Protein AF-A0A4S8QME6-F1 (afdb_monomer_lite)

InterPro domains:
  IPR055267 Aerolysin-like, C-terminal [PF01117] (5-152)

Organism: NCBI:txid278940

pLDDT: mean 74.79, std 14.94, range [37.59, 95.31]

Secondary structure (DSSP, 8-state):
------------------PPPTT-EEEEEEEEEEEEEEEEEEEEEE-----B--S-BPPTT-TT--TT-TT-----TTS-SSS--BTTT-GGGGB-S-HHHHHHHHHTT-TT--HHHHHHH-TTHHHHHHHHH-GGGGEEEEEEEEEEEEEEEEEEEEEEE-----PPPP-

Foldseek 3Di:
DDDDDDDDDDDDDDDDDDDDDPPFDKDKDKDKDFDKDKDKDKDKDFDWDKDFDAPAWADFCDWQQPLADPPDPDDAPLHHHDDTGHCVVRVVQRIDDTLLCVLVCLVVCHPDGNNVVVCVVDVCVNVVSCVSNPRVVGIDMDIDMDIDGPDMDMDMDMDIDDDPDPDDDDD

Sequence (171 aa):
MKSRSEATTYTSTTSAQLTLPANRINCVNQMVFDQRTSLPYTAKVKVVPRLRFQNGYTIWGGGGSYASNPNTAARKPAFKQSDRVYCSSHQSTFEFRRTDEIRDDAVANADPWEWKLAMERGYSLGYYLDDLTTASNYEVYVKGKWEGITGKYAVTTVTPKNTMTTLLPPS

Structure (mmCIF, N/CA/C/O backbone):
data_AF-A0A4S8QME6-F1
#
_entry.id   AF-A0A4S8QME6-F1
#
loop_
_atom_site.group_PDB
_atom_site.id
_atom_site.type_symbol
_atom_site.label_atom_id
_atom_site.label_alt_id
_atom_site.label_comp_id
_atom_site.label_asym_id
_atom_site.label_entity_id
_atom_site.label_seq_id
_atom_site.pdbx_PDB_ins_code
_atom_site.Cartn_x
_atom_site.Cartn_y
_atom_site.Cartn_z
_atom_site.occupancy
_atom_site.B_iso_or_equiv
_atom_site.auth_seq_id
_atom_site.auth_comp_id
_atom_site.auth_asym_id
_atom_site.auth_atom_id
_atom_site.pdbx_PDB_model_num
ATOM 1 N N . MET A 1 1 ? -23.632 -4.703 -1.012 1.00 44.03 1 MET A N 1
ATOM 2 C CA . MET A 1 1 ? -22.562 -5.136 -0.083 1.00 44.03 1 MET A CA 1
ATOM 3 C C . MET A 1 1 ? -23.222 -5.703 1.164 1.00 44.03 1 MET A C 1
ATOM 5 O O . MET A 1 1 ? -23.948 -4.967 1.815 1.00 44.03 1 MET A O 1
ATOM 9 N N . LYS A 1 2 ? -23.057 -6.997 1.463 1.00 42.00 2 LYS A N 1
ATOM 10 C CA . LYS A 1 2 ? -23.514 -7.567 2.743 1.00 42.00 2 LYS A CA 1
ATOM 11 C C . LYS A 1 2 ? -22.492 -7.171 3.813 1.00 42.00 2 LYS A C 1
ATOM 13 O O . LYS A 1 2 ? -21.317 -7.490 3.647 1.00 42.00 2 LYS A O 1
ATOM 18 N N . SER A 1 3 ? -22.908 -6.452 4.857 1.00 51.97 3 SER A N 1
ATOM 19 C CA . SER A 1 3 ? -22.051 -6.200 6.017 1.00 51.97 3 SER A CA 1
ATOM 20 C C . SER A 1 3 ? -21.785 -7.537 6.706 1.00 51.97 3 SER A C 1
ATOM 22 O O . SER A 1 3 ? -22.705 -8.264 7.079 1.00 51.97 3 SER A O 1
ATOM 24 N N . ARG A 1 4 ? -20.513 -7.917 6.802 1.00 55.38 4 ARG A N 1
ATOM 25 C CA . ARG A 1 4 ? -20.105 -9.104 7.549 1.00 55.38 4 ARG A CA 1
ATOM 26 C C . ARG A 1 4 ? -20.073 -8.688 9.018 1.00 55.38 4 ARG A C 1
ATOM 28 O O . ARG A 1 4 ? -19.224 -7.898 9.410 1.00 55.38 4 ARG A O 1
ATOM 35 N N . SER A 1 5 ? -21.051 -9.138 9.794 1.00 62.28 5 SER A N 1
ATOM 36 C CA . SER A 1 5 ? -21.002 -9.050 11.252 1.00 62.28 5 SER A CA 1
ATOM 37 C C . SER A 1 5 ? -20.202 -10.252 11.740 1.00 62.28 5 SER A C 1
ATOM 39 O O . SER A 1 5 ? -20.611 -11.394 11.535 1.00 62.28 5 SER A O 1
ATOM 41 N N . GLU A 1 6 ? -19.033 -9.998 12.317 1.00 70.94 6 GLU A N 1
ATOM 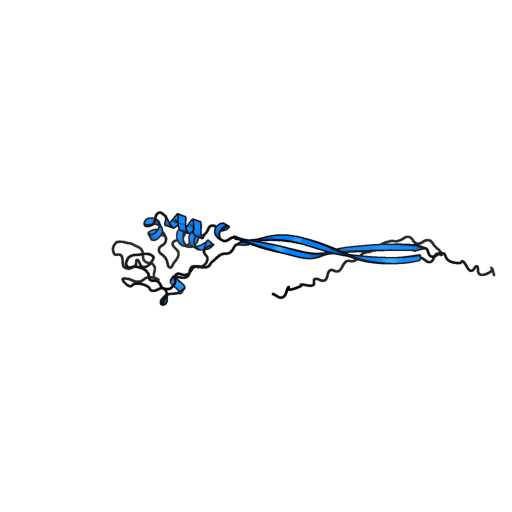42 C CA . GLU A 1 6 ? -18.297 -11.010 13.068 1.00 70.94 6 GLU A CA 1
ATOM 43 C C . GLU A 1 6 ? -18.821 -10.997 14.504 1.00 70.94 6 GLU A C 1
ATOM 45 O O . GLU A 1 6 ? -18.866 -9.953 15.156 1.00 70.94 6 GLU A O 1
ATOM 50 N N . ALA A 1 7 ? -19.289 -12.153 14.971 1.00 71.81 7 ALA A N 1
ATOM 51 C CA . ALA A 1 7 ? -19.705 -12.341 16.349 1.00 71.81 7 ALA A CA 1
ATOM 52 C C . ALA A 1 7 ? -18.537 -12.954 17.123 1.00 71.81 7 ALA A C 1
ATOM 54 O O . ALA A 1 7 ? -18.148 -14.092 16.863 1.00 71.81 7 ALA A O 1
ATOM 55 N N . THR A 1 8 ? -17.996 -12.204 18.078 1.00 74.31 8 THR A N 1
ATOM 56 C CA . THR A 1 8 ? -16.957 -12.693 18.989 1.00 74.31 8 THR A CA 1
ATOM 57 C C . THR A 1 8 ? -17.579 -12.987 20.347 1.00 74.31 8 THR A C 1
ATOM 59 O O . THR A 1 8 ? -18.293 -12.154 20.908 1.00 74.31 8 THR A O 1
ATOM 62 N N . THR A 1 9 ? -17.317 -14.174 20.891 1.00 75.38 9 THR A N 1
ATOM 63 C CA . THR A 1 9 ? -17.753 -14.542 22.241 1.00 75.38 9 THR A CA 1
ATOM 64 C C . THR A 1 9 ? -16.702 -14.110 23.257 1.00 75.38 9 THR A C 1
ATOM 66 O O . THR A 1 9 ? -15.543 -14.503 23.160 1.00 75.38 9 THR A O 1
ATOM 69 N N . TYR A 1 10 ? -17.123 -13.335 24.257 1.00 66.06 10 TYR A N 1
ATOM 70 C CA . TYR A 1 10 ? -16.302 -12.973 25.411 1.00 66.06 10 TYR A CA 1
ATOM 71 C C . TYR A 1 10 ? -16.933 -13.543 26.679 1.00 66.06 10 TYR A C 1
ATOM 73 O O . TYR A 1 10 ? -18.104 -13.280 26.962 1.00 66.06 10 TYR A O 1
ATOM 81 N N . THR A 1 11 ? -16.148 -14.298 27.447 1.00 75.31 11 THR A N 1
ATOM 82 C CA . THR A 1 11 ? -16.540 -14.793 28.771 1.00 75.31 11 THR A CA 1
ATOM 83 C C . THR A 1 11 ? -15.992 -13.847 29.831 1.00 75.31 11 THR A C 1
ATOM 85 O O . THR A 1 11 ? -14.794 -13.574 29.862 1.00 75.31 11 THR A O 1
ATOM 88 N N . SER A 1 12 ? -16.860 -13.350 30.711 1.00 68.19 12 SER A N 1
ATOM 89 C CA . SER A 1 12 ? -16.467 -12.548 31.872 1.00 68.19 12 SER A CA 1
ATOM 90 C C . SER A 1 12 ? -16.979 -13.219 33.138 1.00 68.19 12 SER A C 1
ATOM 92 O O . SER A 1 12 ? -18.164 -13.533 33.232 1.00 68.19 12 SER A O 1
ATOM 94 N N . THR A 1 13 ? -16.090 -13.416 34.109 1.00 75.31 13 THR A N 1
ATOM 95 C CA . THR A 1 13 ? -16.429 -13.979 35.419 1.00 75.31 13 THR A CA 1
ATOM 96 C C . THR A 1 13 ? -16.426 -12.859 36.446 1.00 75.31 13 THR A C 1
ATOM 98 O O . THR A 1 13 ? -15.442 -12.131 36.564 1.00 75.31 13 THR A O 1
ATOM 101 N N . THR A 1 14 ? -17.516 -12.716 37.193 1.00 66.81 14 THR A N 1
ATOM 102 C CA . THR A 1 14 ? -17.624 -11.757 38.295 1.00 66.81 14 THR A CA 1
ATOM 103 C C . THR A 1 14 ? -17.955 -12.496 39.584 1.00 66.81 14 THR A C 1
ATOM 105 O O . THR A 1 14 ? -18.814 -13.374 39.611 1.00 66.81 14 THR A O 1
ATOM 108 N N . SER A 1 15 ? -17.251 -12.154 40.661 1.00 72.50 15 SER A N 1
ATOM 109 C CA . SER A 1 15 ? -17.446 -12.726 41.993 1.00 72.50 15 SER A CA 1
ATOM 110 C C . SER A 1 15 ? -17.635 -11.608 43.009 1.00 72.50 15 SER A C 1
ATOM 112 O O . SER A 1 15 ? -16.897 -10.625 42.983 1.00 72.50 15 SER A O 1
ATOM 114 N N . ALA A 1 16 ? -18.587 -11.773 43.923 1.00 69.19 16 ALA A N 1
ATOM 115 C CA . ALA A 1 16 ? -18.798 -10.867 45.044 1.00 69.19 16 ALA A CA 1
ATOM 116 C C . ALA A 1 16 ? -18.850 -11.674 46.344 1.00 69.19 16 ALA A C 1
ATOM 118 O O . ALA A 1 16 ? -19.546 -12.687 46.414 1.00 69.19 16 ALA A O 1
ATOM 119 N N . GLN A 1 17 ? -18.130 -11.218 47.369 1.00 78.62 17 GLN A N 1
ATOM 120 C CA . GLN A 1 17 ? -18.236 -11.753 48.722 1.00 78.62 17 GLN A CA 1
ATOM 121 C C . GLN A 1 17 ? -19.179 -10.856 49.524 1.00 78.62 17 GLN A C 1
ATOM 123 O O . GLN A 1 17 ? -18.988 -9.644 49.588 1.00 78.62 17 GLN A O 1
ATOM 128 N N . LEU A 1 18 ? -20.220 -11.452 50.100 1.00 74.00 18 LEU A N 1
ATOM 129 C CA . LEU A 1 18 ? -21.299 -10.736 50.774 1.00 74.00 18 LEU A CA 1
ATOM 130 C C . LEU A 1 18 ? -21.475 -11.308 52.181 1.00 74.00 18 LEU A C 1
ATOM 132 O O . LEU A 1 18 ? -21.667 -12.513 52.338 1.00 74.00 18 LEU A O 1
ATOM 136 N N . THR A 1 19 ? -21.432 -10.453 53.201 1.00 79.50 19 THR A N 1
ATOM 137 C CA . THR A 1 19 ? -21.728 -10.855 54.582 1.00 79.50 19 THR A CA 1
ATOM 138 C C . THR A 1 19 ? -23.234 -10.844 54.793 1.00 79.50 19 THR A C 1
ATOM 140 O O . THR A 1 19 ? -23.869 -9.792 54.706 1.00 79.50 19 THR A O 1
ATOM 143 N N . LEU A 1 20 ? -23.812 -12.012 55.072 1.00 79.69 20 LEU A N 1
ATOM 144 C CA . LEU A 1 20 ? -25.244 -12.150 55.313 1.00 79.69 20 LEU A CA 1
ATOM 145 C C . LEU A 1 20 ? -25.524 -12.220 56.823 1.00 79.69 20 LEU A C 1
ATOM 147 O O . LEU A 1 20 ? -24.877 -13.000 57.522 1.00 79.69 20 LEU A O 1
ATOM 151 N N . PRO A 1 21 ? -26.479 -11.435 57.348 1.00 78.12 21 PRO A N 1
ATOM 152 C CA . PRO A 1 21 ? -26.878 -11.535 58.746 1.00 78.12 21 PRO A CA 1
ATOM 153 C C . PRO A 1 21 ? -27.559 -12.880 59.033 1.00 78.12 21 PRO A C 1
ATOM 155 O O . PRO A 1 21 ? -28.330 -13.387 58.214 1.00 78.12 21 PRO A O 1
ATOM 158 N N . ALA A 1 22 ? -27.300 -13.433 60.220 1.00 78.94 22 ALA A N 1
ATOM 159 C CA . ALA A 1 22 ? -27.904 -14.683 60.672 1.00 78.94 22 ALA A CA 1
ATOM 160 C C . ALA A 1 22 ? -29.439 -14.579 60.752 1.00 78.94 22 ALA A C 1
ATOM 162 O O . ALA A 1 22 ? -29.989 -13.511 61.030 1.00 78.94 22 ALA A O 1
ATOM 163 N N . ASN A 1 23 ? -30.130 -15.702 60.531 1.00 78.75 23 ASN A N 1
ATOM 164 C CA . ASN A 1 23 ? -31.590 -15.835 60.644 1.00 78.75 23 ASN A CA 1
ATOM 165 C C . ASN A 1 23 ? -32.415 -14.886 59.748 1.00 78.75 23 ASN A C 1
ATOM 167 O O . ASN A 1 23 ? -33.571 -14.587 60.054 1.00 78.75 23 ASN A O 1
ATOM 171 N N . ARG A 1 24 ? -31.853 -14.414 58.627 1.00 73.81 24 ARG A N 1
ATOM 172 C CA . ARG A 1 24 ? -32.578 -13.624 57.619 1.00 73.81 24 ARG A CA 1
ATOM 173 C C . ARG A 1 24 ? -32.540 -14.285 56.250 1.00 73.81 24 ARG A C 1
ATOM 175 O O . ARG A 1 24 ? -31.507 -14.793 55.819 1.00 73.81 24 ARG A O 1
ATOM 182 N N . ILE A 1 25 ? -33.660 -14.200 55.537 1.00 79.69 25 ILE A N 1
ATOM 183 C CA . ILE A 1 25 ? -33.715 -14.529 54.113 1.00 79.69 25 ILE A CA 1
ATOM 184 C C . ILE A 1 25 ? -33.217 -13.308 53.338 1.00 79.69 25 ILE A C 1
ATOM 186 O O . ILE A 1 25 ? -33.738 -12.205 53.501 1.00 79.69 25 ILE A O 1
ATOM 190 N N . ASN A 1 26 ? -32.218 -13.503 52.480 1.00 78.88 26 ASN A N 1
ATOM 191 C CA . ASN A 1 26 ? -31.685 -12.461 51.607 1.00 78.88 26 ASN A CA 1
ATOM 192 C C . ASN A 1 26 ? -31.961 -12.827 50.148 1.00 78.88 26 ASN A C 1
ATOM 194 O O . ASN A 1 26 ? -31.798 -13.979 49.750 1.00 78.88 26 ASN A O 1
ATOM 198 N N . CYS A 1 27 ? -32.366 -11.847 49.349 1.00 81.25 27 CYS A N 1
ATOM 199 C CA . CYS A 1 27 ? -32.470 -11.985 47.903 1.00 81.25 27 CYS A CA 1
ATOM 200 C C . CYS A 1 27 ? -31.201 -11.412 47.268 1.00 81.25 27 CYS A C 1
ATOM 202 O O . CYS A 1 27 ? -30.890 -10.241 47.481 1.00 81.25 27 CYS A O 1
ATOM 204 N N . VAL A 1 28 ? -30.480 -12.233 46.503 1.00 81.19 28 VAL A N 1
ATOM 205 C CA . VAL A 1 28 ? -29.313 -11.809 45.718 1.00 81.19 28 VAL A CA 1
ATOM 206 C C . VAL A 1 28 ? -29.751 -11.661 44.268 1.00 81.19 28 VAL A C 1
ATOM 208 O O . VAL A 1 28 ? -30.226 -12.623 43.672 1.00 81.19 28 VAL A O 1
ATOM 211 N N . ASN A 1 29 ? -29.588 -10.467 43.706 1.00 82.38 29 ASN A N 1
ATOM 212 C CA . ASN A 1 29 ? -29.863 -10.192 42.300 1.00 82.38 29 ASN A CA 1
ATOM 213 C C . ASN A 1 29 ? -28.560 -9.821 41.597 1.00 82.38 29 ASN A C 1
ATOM 215 O O . ASN A 1 29 ? -27.816 -8.971 42.085 1.00 82.38 29 ASN A O 1
ATOM 219 N N . GLN A 1 30 ? -28.302 -10.421 40.438 1.00 81.50 30 GLN A N 1
ATOM 220 C CA . GLN A 1 30 ? -27.188 -10.049 39.574 1.00 81.50 30 GLN A CA 1
ATOM 221 C C . GLN A 1 30 ? -27.740 -9.536 38.246 1.00 81.50 30 GLN A C 1
ATOM 223 O O . GLN A 1 30 ? -28.498 -10.226 37.569 1.00 81.50 30 GLN A O 1
ATOM 228 N N . MET A 1 31 ? -27.367 -8.314 37.884 1.00 83.00 31 MET A N 1
ATOM 229 C CA . MET A 1 31 ? -27.714 -7.692 36.609 1.00 83.00 31 MET A CA 1
ATOM 230 C C . MET A 1 31 ? -26.448 -7.567 35.772 1.00 83.00 31 MET A C 1
ATOM 232 O O . MET A 1 31 ? -25.426 -7.115 36.281 1.00 83.00 31 MET A O 1
ATOM 236 N N . VAL A 1 32 ? -26.509 -7.959 34.500 1.00 82.50 32 VAL A N 1
ATOM 237 C CA . VAL A 1 32 ? -25.395 -7.835 33.553 1.00 82.50 32 VAL A CA 1
ATOM 238 C C . VAL A 1 32 ? -25.816 -6.898 32.435 1.00 82.50 32 VAL A C 1
ATOM 240 O O . VAL A 1 32 ? -26.883 -7.067 31.848 1.00 82.50 32 VAL A O 1
ATOM 243 N N . PHE A 1 33 ? -24.973 -5.919 32.139 1.00 84.00 33 PHE A N 1
ATOM 244 C CA . PHE A 1 33 ? -25.231 -4.897 31.138 1.00 84.00 33 PHE A CA 1
ATOM 245 C C . PHE A 1 33 ? -24.162 -4.935 30.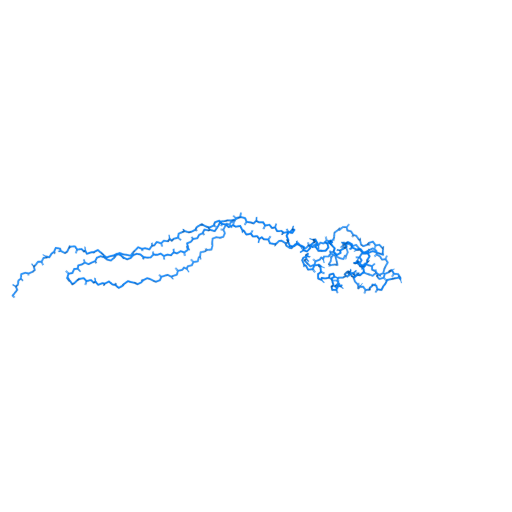052 1.00 84.00 33 PHE A C 1
ATOM 247 O O . PHE A 1 33 ? -22.970 -5.049 30.345 1.00 84.00 33 PHE A O 1
ATOM 254 N N . ASP A 1 34 ? -24.595 -4.775 28.804 1.00 85.19 34 ASP A N 1
ATOM 255 C CA . ASP A 1 34 ? -23.707 -4.611 27.658 1.00 85.19 34 ASP A CA 1
ATOM 256 C C . ASP A 1 34 ? -23.454 -3.123 27.398 1.00 85.19 34 ASP A C 1
ATOM 258 O O . ASP A 1 34 ? -24.382 -2.342 27.173 1.00 85.19 34 ASP A O 1
ATOM 262 N N . GLN A 1 35 ? -22.184 -2.728 27.365 1.00 84.62 35 GLN A N 1
ATOM 263 C CA . GLN A 1 35 ? -21.777 -1.397 26.938 1.00 84.62 35 GLN A CA 1
ATOM 264 C C . GLN A 1 35 ? -21.604 -1.376 25.418 1.00 84.62 35 GLN A C 1
ATOM 266 O O . GLN A 1 35 ? -20.600 -1.846 24.878 1.00 84.62 35 GLN A O 1
ATOM 271 N N . ARG A 1 36 ? -22.581 -0.795 24.717 1.00 87.19 36 ARG A N 1
ATOM 272 C CA . ARG A 1 36 ? -22.486 -0.524 23.276 1.00 87.19 36 ARG A CA 1
ATOM 273 C C . ARG A 1 36 ? -21.672 0.739 23.029 1.00 87.19 36 ARG A C 1
ATOM 275 O O . ARG A 1 36 ? -21.918 1.769 23.648 1.00 87.19 36 ARG A O 1
ATOM 282 N N . THR A 1 37 ? -20.735 0.664 22.097 1.00 87.88 37 THR A N 1
ATOM 283 C CA . THR A 1 37 ? -19.875 1.775 21.695 1.00 87.88 37 THR A CA 1
ATOM 284 C C . THR A 1 37 ? -19.927 1.948 20.186 1.00 87.88 37 THR A C 1
ATOM 286 O O . THR A 1 37 ? -19.998 0.983 19.427 1.00 87.88 37 THR A O 1
ATOM 289 N N . SER A 1 38 ? -19.900 3.207 19.765 1.00 91.38 38 SER A N 1
ATOM 290 C CA . SER A 1 38 ? -19.937 3.623 18.370 1.00 91.38 38 SER A CA 1
ATOM 291 C C . SER A 1 38 ? -18.822 4.639 18.145 1.00 91.38 38 SER A C 1
ATOM 293 O O . SER A 1 38 ? -18.848 5.709 18.753 1.00 91.38 38 SER A O 1
ATOM 295 N N . LEU A 1 39 ? -17.876 4.328 17.262 1.00 91.44 39 LEU A N 1
ATOM 296 C CA . LEU A 1 39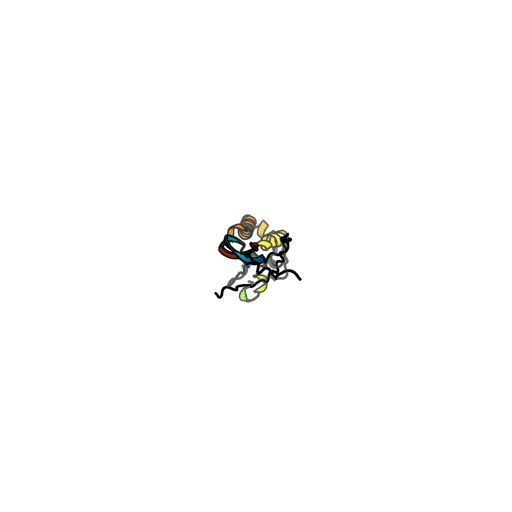 ? -16.715 5.171 16.980 1.00 91.44 39 LEU A CA 1
ATOM 297 C C . LEU A 1 39 ? -16.661 5.499 15.482 1.00 91.44 39 LEU A C 1
ATOM 299 O O . LEU A 1 39 ? -16.457 4.590 14.670 1.00 91.44 39 LEU A O 1
ATOM 303 N N . PRO A 1 40 ? -16.849 6.768 15.075 1.00 94.62 40 PRO A N 1
ATOM 304 C CA . PRO A 1 40 ? -16.564 7.170 13.705 1.00 94.62 40 PRO A CA 1
ATOM 305 C C . PRO A 1 40 ? -15.054 7.102 13.457 1.00 94.62 40 PRO A C 1
ATOM 307 O O . PRO A 1 40 ? -14.259 7.464 14.323 1.00 94.62 40 PRO A O 1
ATOM 310 N N . TYR A 1 41 ? -14.651 6.666 12.268 1.00 93.12 41 TYR A N 1
ATOM 311 C CA . TYR A 1 41 ? -13.245 6.618 11.881 1.00 93.12 41 TYR A CA 1
ATOM 312 C C . TYR A 1 41 ? -13.038 7.094 10.444 1.00 93.12 41 TYR A C 1
ATOM 314 O O . TYR A 1 41 ? -13.928 7.019 9.595 1.00 93.12 41 TYR A O 1
ATOM 322 N N . THR A 1 42 ? -11.827 7.576 10.168 1.00 95.31 42 THR A N 1
ATOM 323 C CA . THR A 1 42 ? -11.334 7.819 8.810 1.00 95.31 42 THR A CA 1
ATOM 324 C C . THR A 1 42 ? -10.062 7.007 8.633 1.00 95.31 42 THR A C 1
ATOM 326 O O . THR A 1 42 ? -9.061 7.271 9.290 1.00 95.31 42 THR A O 1
ATOM 329 N N . ALA A 1 43 ? -10.115 5.995 7.774 1.00 93.00 43 ALA A N 1
ATOM 330 C CA . ALA A 1 43 ? -8.965 5.185 7.413 1.00 93.00 43 ALA A CA 1
ATOM 331 C C . ALA A 1 43 ? -8.291 5.778 6.175 1.00 93.00 43 ALA A C 1
ATOM 333 O O . ALA A 1 43 ? -8.954 6.117 5.194 1.00 93.00 43 ALA A O 1
ATOM 334 N N . LYS A 1 44 ? -6.966 5.884 6.217 1.00 93.62 44 LYS A N 1
ATOM 335 C CA . LYS A 1 44 ? -6.142 6.275 5.076 1.00 93.62 44 LYS A CA 1
ATOM 336 C C . LYS A 1 44 ? -5.656 5.010 4.374 1.00 93.62 44 LYS A C 1
ATOM 338 O O . LYS A 1 44 ? -4.957 4.201 4.979 1.00 93.62 44 LYS A O 1
ATOM 343 N N . VAL A 1 45 ? -6.047 4.831 3.118 1.00 91.56 45 VAL A N 1
ATOM 344 C CA . VAL A 1 45 ? -5.703 3.664 2.300 1.00 91.56 45 VAL A CA 1
ATOM 345 C C . VAL A 1 45 ? -4.704 4.094 1.234 1.00 91.56 45 VAL A C 1
ATOM 347 O O . VAL A 1 45 ? -5.001 4.967 0.420 1.00 91.56 45 VAL A O 1
ATOM 350 N N . LYS A 1 46 ? -3.521 3.472 1.233 1.00 89.88 46 LYS A N 1
ATOM 351 C CA . LYS A 1 46 ? -2.532 3.627 0.160 1.00 89.88 46 LYS A CA 1
ATOM 352 C C . LYS A 1 46 ? -2.922 2.711 -0.999 1.00 89.88 46 LYS A C 1
ATOM 354 O O . LYS A 1 46 ? -3.008 1.498 -0.817 1.00 89.88 46 LYS A O 1
ATOM 359 N N . VAL A 1 47 ? -3.131 3.277 -2.182 1.00 88.88 47 VAL A N 1
ATOM 360 C CA . VAL A 1 47 ? -3.308 2.522 -3.425 1.00 88.88 47 VAL A CA 1
ATOM 361 C C . VAL A 1 47 ? -1.954 2.425 -4.114 1.00 88.88 47 VAL A C 1
ATOM 363 O O . VAL A 1 47 ? -1.262 3.420 -4.288 1.00 88.88 47 VAL A O 1
ATOM 366 N N . VAL A 1 48 ? -1.558 1.216 -4.499 1.00 89.25 48 VAL A N 1
ATOM 367 C CA . VAL A 1 48 ? -0.316 0.987 -5.243 1.00 89.25 48 VAL A CA 1
ATOM 368 C C . VAL A 1 48 ? -0.682 0.401 -6.602 1.00 89.25 48 VAL A C 1
ATOM 370 O O . VAL A 1 48 ? -0.927 -0.805 -6.697 1.00 89.25 48 VAL A O 1
ATOM 373 N N . PRO A 1 49 ? -0.806 1.235 -7.647 1.00 85.38 49 PRO A N 1
ATOM 374 C CA . PRO A 1 49 ? -1.148 0.738 -8.967 1.00 85.38 49 PRO A CA 1
ATOM 375 C C . PRO A 1 49 ? -0.021 -0.119 -9.559 1.00 85.38 49 PRO A C 1
ATOM 377 O O . PRO A 1 49 ? 1.163 0.016 -9.241 1.00 85.38 49 PRO A O 1
ATOM 380 N N . ARG A 1 50 ? -0.409 -1.007 -10.474 1.00 88.00 50 ARG A N 1
ATOM 381 C CA . ARG A 1 50 ? 0.510 -1.692 -11.385 1.00 88.00 50 ARG A CA 1
ATOM 382 C C . ARG A 1 50 ? 0.307 -1.095 -12.765 1.00 88.00 50 ARG A C 1
ATOM 384 O O . ARG A 1 50 ? -0.827 -1.012 -13.235 1.00 88.00 50 ARG A O 1
ATOM 391 N N . LEU A 1 51 ? 1.390 -0.650 -13.388 1.00 86.38 51 LEU A N 1
ATOM 392 C CA . LEU A 1 51 ? 1.340 -0.031 -14.707 1.00 86.38 51 LEU A CA 1
ATOM 393 C C . LEU A 1 51 ? 1.688 -1.049 -15.784 1.00 86.38 51 LEU A C 1
ATOM 395 O O . LEU A 1 51 ? 2.508 -1.945 -15.579 1.00 86.38 51 LEU A O 1
ATOM 399 N N . ARG A 1 52 ? 1.073 -0.872 -16.950 1.00 86.75 52 ARG A N 1
ATOM 400 C CA . ARG A 1 52 ? 1.400 -1.617 -18.158 1.00 86.75 52 ARG A CA 1
ATOM 401 C C . ARG A 1 52 ? 1.270 -0.719 -19.371 1.00 86.75 52 ARG A C 1
ATOM 403 O O . ARG A 1 52 ? 0.221 -0.101 -19.553 1.00 86.75 52 ARG A O 1
ATOM 410 N N . PHE A 1 53 ? 2.278 -0.711 -20.235 1.00 83.88 53 PHE A N 1
ATOM 411 C CA . PHE A 1 53 ? 2.123 -0.108 -21.557 1.00 83.88 53 PHE A CA 1
ATOM 412 C C . PHE A 1 53 ? 1.289 -1.021 -22.460 1.00 83.88 53 PHE A C 1
ATOM 414 O O . PHE A 1 53 ? 1.524 -2.225 -22.547 1.00 83.88 53 PHE A O 1
ATOM 421 N N . GLN A 1 54 ? 0.283 -0.451 -23.121 1.00 85.75 54 GLN A N 1
ATOM 422 C CA . GLN A 1 54 ? -0.639 -1.178 -23.993 1.00 85.75 54 GLN A CA 1
ATOM 423 C C . GLN A 1 54 ? -0.699 -0.518 -25.368 1.00 85.75 54 GLN A C 1
ATOM 425 O O . GLN A 1 54 ? -0.518 0.691 -25.485 1.00 85.75 54 GLN A O 1
ATOM 430 N N . ASN A 1 55 ? -0.982 -1.319 -26.399 1.00 83.19 55 ASN A N 1
ATOM 431 C CA . ASN A 1 55 ? -1.242 -0.857 -27.770 1.00 83.19 55 ASN A CA 1
ATOM 432 C C . ASN A 1 55 ? -0.117 -0.012 -28.404 1.00 83.19 55 ASN A C 1
ATOM 434 O O . ASN A 1 55 ? -0.364 0.739 -29.343 1.00 83.19 55 ASN A O 1
ATOM 438 N N . GLY A 1 56 ? 1.117 -0.147 -27.908 1.00 80.31 56 GLY A N 1
ATOM 439 C CA . GLY A 1 56 ? 2.289 0.582 -28.390 1.00 80.31 56 GLY A CA 1
ATOM 440 C C . GLY A 1 56 ? 3.432 -0.331 -28.825 1.00 80.31 56 GLY A C 1
ATOM 441 O O . GLY A 1 56 ? 3.321 -1.560 -28.835 1.00 80.31 56 GLY A O 1
ATOM 442 N N . TYR A 1 57 ? 4.557 0.286 -29.168 1.00 76.88 57 TYR A N 1
ATOM 443 C CA . TYR A 1 57 ? 5.802 -0.395 -29.507 1.00 76.88 57 TYR A CA 1
ATOM 444 C C . TYR A 1 57 ? 7.012 0.442 -29.085 1.00 76.88 57 TYR A C 1
ATOM 446 O O . TYR A 1 57 ? 6.919 1.666 -28.983 1.00 76.88 57 TYR A O 1
ATOM 454 N N . THR A 1 58 ? 8.164 -0.196 -28.872 1.00 74.50 58 THR A N 1
ATOM 455 C CA . THR A 1 58 ? 9.429 0.533 -28.692 1.00 74.50 58 THR A CA 1
ATOM 456 C C . THR A 1 58 ? 9.857 1.168 -30.011 1.00 74.50 58 THR A C 1
ATOM 458 O O . THR A 1 58 ? 9.947 0.481 -31.033 1.00 74.50 58 THR A O 1
ATOM 461 N N . ILE A 1 59 ? 10.150 2.469 -30.005 1.00 68.06 59 ILE A N 1
ATOM 462 C CA . ILE A 1 59 ? 10.704 3.146 -31.183 1.00 68.06 59 ILE A CA 1
ATOM 463 C C . ILE A 1 59 ? 12.113 2.621 -31.493 1.00 68.06 59 ILE A C 1
ATOM 465 O O . ILE A 1 59 ? 12.842 2.184 -30.601 1.00 68.06 59 ILE A O 1
ATOM 469 N N . TRP A 1 60 ? 12.508 2.683 -32.765 1.00 60.62 60 TRP A N 1
ATOM 470 C CA . TRP A 1 60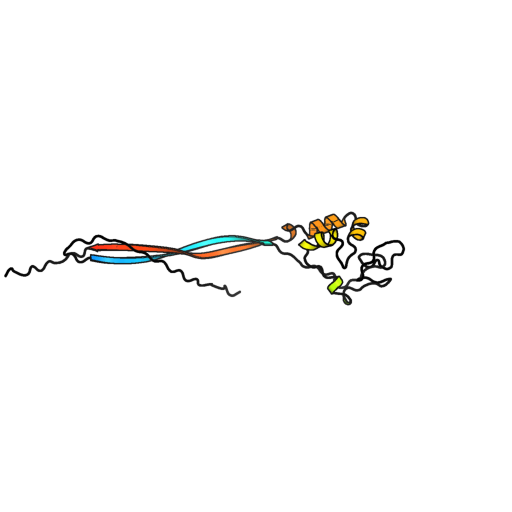 ? 13.866 2.326 -33.169 1.00 60.62 60 TRP A CA 1
ATOM 471 C C . TRP A 1 60 ? 14.880 3.238 -32.469 1.00 60.62 60 TRP A C 1
ATOM 473 O O . TRP A 1 60 ? 14.744 4.461 -32.503 1.00 60.62 60 TRP A O 1
ATOM 483 N N . GLY A 1 61 ? 15.870 2.642 -31.801 1.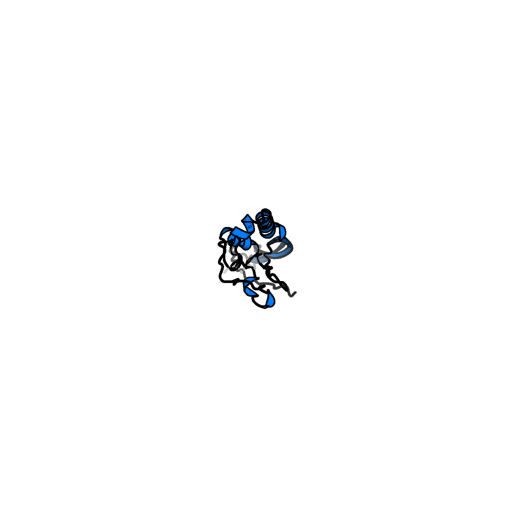00 56.19 61 GLY A N 1
ATOM 484 C CA . GLY A 1 61 ? 16.884 3.388 -31.056 1.00 56.19 61 GLY A CA 1
ATOM 485 C C . GLY A 1 61 ? 16.363 4.105 -29.805 1.00 56.19 61 GLY A C 1
ATOM 486 O O . GLY A 1 61 ? 17.053 5.004 -29.322 1.00 56.19 61 GLY A O 1
ATOM 487 N N . GLY A 1 62 ? 15.187 3.732 -29.281 1.00 51.16 62 GLY A N 1
ATOM 488 C CA . GLY A 1 62 ? 14.609 4.333 -28.080 1.00 51.16 62 GLY A CA 1
ATOM 489 C C . GLY A 1 62 ? 14.077 3.334 -27.047 1.00 51.16 62 GLY A C 1
ATOM 490 O O . GLY A 1 62 ? 13.548 2.269 -27.355 1.00 51.16 62 GLY A O 1
ATOM 491 N N . GLY A 1 63 ? 14.194 3.747 -25.787 1.00 51.22 63 GLY A N 1
ATOM 492 C CA . GLY A 1 63 ? 13.340 3.345 -24.671 1.00 51.22 63 GLY A CA 1
ATOM 493 C C . GLY A 1 63 ? 13.566 1.993 -23.999 1.00 51.22 63 GLY A C 1
ATOM 494 O O . GLY A 1 63 ? 12.982 1.800 -22.951 1.00 51.22 63 GLY A O 1
ATOM 495 N N . GLY A 1 64 ? 14.388 1.080 -24.515 1.00 51.19 64 GLY A N 1
ATOM 496 C CA . GLY A 1 64 ? 14.615 -0.231 -23.877 1.00 51.19 64 GLY A CA 1
ATOM 497 C C . GLY A 1 64 ? 15.184 -1.275 -24.833 1.00 51.19 64 GLY A C 1
ATOM 498 O O . GLY A 1 64 ? 15.958 -2.130 -24.419 1.00 51.19 64 GLY A O 1
ATOM 499 N N . SER A 1 65 ? 14.910 -1.120 -26.134 1.00 49.62 65 SER A N 1
ATOM 500 C CA . SER A 1 65 ? 15.533 -1.889 -27.215 1.00 49.62 65 SER A CA 1
ATOM 501 C C . SER A 1 65 ? 16.784 -1.226 -27.749 1.00 49.62 65 SER A C 1
ATOM 503 O O . SER A 1 65 ? 16.744 -0.452 -28.704 1.00 49.62 65 SER A O 1
ATOM 505 N N . TYR A 1 66 ? 17.910 -1.506 -27.095 1.00 55.59 66 TYR A N 1
ATOM 506 C CA . TYR A 1 66 ? 19.195 -0.901 -27.443 1.00 55.59 66 TYR A CA 1
ATOM 507 C C . TYR A 1 66 ? 20.260 -1.885 -27.917 1.00 55.59 66 TYR A C 1
ATOM 509 O O . TYR A 1 66 ? 21.360 -1.449 -28.247 1.00 55.59 66 TYR A O 1
ATOM 517 N N . ALA A 1 67 ? 19.920 -3.164 -28.107 1.00 45.91 67 ALA A N 1
ATOM 518 C CA . ALA A 1 67 ? 20.832 -4.117 -28.737 1.00 45.91 67 ALA A CA 1
ATOM 519 C C . ALA A 1 67 ? 21.275 -3.693 -30.161 1.00 45.91 67 ALA A C 1
ATOM 521 O O . ALA A 1 67 ? 22.251 -4.228 -30.678 1.00 45.91 67 ALA A O 1
ATOM 522 N N . SER A 1 68 ? 20.589 -2.732 -30.800 1.00 44.28 68 SER A N 1
ATOM 523 C CA . SER A 1 68 ? 20.857 -2.249 -32.167 1.00 44.28 68 SER A CA 1
ATOM 524 C C . SER A 1 68 ? 21.379 -0.827 -32.323 1.00 44.28 68 SER A C 1
ATOM 526 O O . SER A 1 68 ? 21.508 -0.391 -33.464 1.00 44.28 68 SER A O 1
ATOM 528 N N . ASN A 1 69 ? 21.671 -0.079 -31.256 1.00 49.75 69 ASN A N 1
ATOM 529 C CA . ASN A 1 69 ? 22.314 1.225 -31.434 1.00 49.75 69 ASN A CA 1
ATOM 530 C C . ASN A 1 69 ? 23.845 1.034 -31.359 1.00 49.75 69 ASN A C 1
ATOM 532 O O . ASN A 1 69 ? 24.359 0.783 -30.268 1.00 49.75 69 ASN A O 1
ATOM 536 N N . PRO A 1 70 ? 24.581 1.111 -32.491 1.00 48.94 70 PRO A N 1
ATOM 537 C CA . PRO A 1 70 ? 25.997 0.728 -32.567 1.00 48.94 70 PRO A CA 1
ATOM 538 C C . PRO A 1 70 ? 26.920 1.571 -31.673 1.00 48.94 70 PRO A C 1
ATOM 540 O O . PRO A 1 70 ? 28.055 1.175 -31.429 1.00 48.94 70 PRO A O 1
ATOM 543 N N . ASN A 1 71 ? 26.421 2.692 -31.139 1.00 49.06 71 ASN A N 1
ATOM 544 C CA . ASN A 1 71 ? 27.162 3.613 -30.279 1.00 49.06 71 ASN A CA 1
ATOM 545 C C . ASN A 1 71 ? 26.754 3.540 -28.794 1.00 49.06 71 ASN A C 1
ATOM 547 O O . ASN A 1 71 ? 27.081 4.446 -28.030 1.00 49.06 71 ASN A O 1
ATOM 551 N N . THR A 1 72 ? 26.013 2.512 -28.359 1.00 50.84 72 THR A N 1
ATOM 552 C CA . THR A 1 72 ? 25.622 2.358 -26.944 1.00 50.84 72 THR A CA 1
ATOM 553 C C . THR A 1 72 ? 25.889 0.954 -26.419 1.00 50.84 72 THR A C 1
ATOM 555 O O . THR A 1 72 ? 25.569 -0.028 -27.078 1.00 50.84 72 THR A O 1
ATOM 558 N N . ALA A 1 73 ? 26.418 0.850 -25.198 1.00 48.66 73 ALA A N 1
ATOM 559 C CA . ALA A 1 73 ? 26.765 -0.421 -24.553 1.00 48.66 73 ALA A CA 1
ATOM 560 C C . ALA A 1 73 ? 25.569 -1.188 -23.941 1.00 48.66 73 ALA A C 1
ATOM 562 O O . ALA A 1 73 ? 25.770 -2.206 -23.281 1.00 48.66 73 ALA A O 1
ATOM 563 N N . ALA A 1 74 ? 24.338 -0.714 -24.141 1.00 52.69 74 ALA A N 1
ATOM 564 C CA . ALA A 1 74 ? 23.130 -1.302 -23.567 1.00 52.69 74 ALA A CA 1
ATOM 565 C C . ALA A 1 74 ? 22.786 -2.655 -24.223 1.00 52.69 74 ALA A C 1
ATOM 567 O O . ALA A 1 74 ? 22.646 -2.750 -25.443 1.00 52.69 74 ALA A O 1
ATOM 568 N N . ARG A 1 75 ? 22.672 -3.719 -23.415 1.00 55.88 75 ARG A N 1
ATOM 569 C CA . ARG A 1 75 ? 22.557 -5.121 -23.876 1.00 55.88 75 ARG A CA 1
ATOM 570 C C . ARG A 1 75 ? 21.643 -5.955 -22.969 1.00 55.88 75 ARG A C 1
ATOM 572 O O . ARG A 1 75 ? 22.048 -7.009 -22.478 1.00 55.88 75 ARG A O 1
ATOM 579 N N . LYS A 1 76 ? 20.403 -5.510 -22.735 1.00 63.41 76 LYS A N 1
ATOM 580 C CA . LYS A 1 76 ? 19.404 -6.346 -22.046 1.00 63.41 76 LYS A CA 1
ATOM 581 C C . LYS A 1 76 ? 18.747 -7.340 -23.013 1.00 63.41 76 LYS A C 1
ATOM 583 O O . LYS A 1 76 ? 18.398 -6.968 -24.134 1.00 63.41 76 LYS A O 1
ATOM 588 N N . PRO A 1 77 ? 18.540 -8.600 -22.593 1.00 57.66 77 PRO A N 1
ATOM 589 C CA . PRO A 1 77 ? 18.103 -9.686 -23.475 1.00 57.66 77 PRO A CA 1
ATOM 590 C C . PRO A 1 77 ? 16.665 -9.541 -23.991 1.00 57.66 77 PRO A C 1
ATOM 592 O O . PRO A 1 77 ? 16.324 -10.142 -25.010 1.00 57.66 77 PRO A O 1
ATOM 595 N N . ALA A 1 78 ? 15.829 -8.755 -23.306 1.00 58.88 78 ALA A N 1
ATOM 596 C CA . ALA A 1 78 ? 14.410 -8.603 -23.625 1.00 58.88 78 ALA A CA 1
ATOM 597 C C . ALA A 1 78 ? 14.145 -7.851 -24.936 1.00 58.88 78 ALA A C 1
ATOM 599 O O . ALA A 1 78 ? 13.057 -7.958 -25.496 1.00 58.88 78 ALA A O 1
ATOM 600 N N . PHE A 1 79 ? 15.131 -7.114 -25.443 1.00 60.69 79 PHE A N 1
ATOM 601 C CA . PHE A 1 79 ? 14.938 -6.265 -26.599 1.00 60.69 79 PHE A CA 1
ATOM 602 C C . PHE A 1 79 ? 16.080 -6.447 -27.612 1.00 60.69 79 PHE A C 1
ATOM 604 O O . PHE A 1 79 ? 17.152 -5.846 -27.504 1.00 60.69 79 PHE A O 1
ATOM 611 N N . LYS A 1 80 ? 15.862 -7.353 -28.572 1.00 51.94 80 LYS A N 1
ATOM 612 C CA . LYS A 1 80 ? 16.846 -7.732 -29.597 1.00 51.94 80 LYS A CA 1
ATOM 613 C C . LYS A 1 80 ? 16.927 -6.706 -30.736 1.00 51.94 80 LYS A C 1
ATOM 615 O O . LYS A 1 80 ? 16.069 -5.845 -30.895 1.00 51.94 80 LYS A O 1
ATOM 620 N N . GLN A 1 81 ? 18.014 -6.817 -31.496 1.00 50.31 81 GLN A N 1
ATOM 621 C CA . GLN A 1 81 ? 18.481 -5.891 -32.526 1.00 50.31 81 GLN A CA 1
ATOM 622 C C . GLN A 1 81 ? 17.393 -5.538 -33.576 1.00 50.31 81 GLN A C 1
ATOM 624 O O . GLN A 1 81 ? 16.723 -6.416 -34.107 1.00 50.31 81 GLN A O 1
ATOM 629 N N . SER A 1 82 ? 17.273 -4.242 -33.884 1.00 50.47 82 SER A N 1
ATOM 630 C CA . SER A 1 82 ? 16.631 -3.581 -35.040 1.00 50.47 82 SER A CA 1
ATOM 631 C C . SER A 1 82 ? 15.107 -3.550 -35.158 1.00 50.47 82 SER A C 1
ATOM 633 O O . SER A 1 82 ? 14.614 -2.652 -35.844 1.00 50.47 82 SER A O 1
ATOM 635 N N . ASP A 1 83 ? 14.356 -4.395 -34.454 1.00 53.47 83 ASP A N 1
ATOM 636 C CA . ASP A 1 83 ? 12.902 -4.454 -34.638 1.00 53.47 83 ASP A CA 1
ATOM 637 C C . ASP A 1 83 ? 12.106 -3.674 -33.583 1.00 53.47 83 ASP A C 1
ATOM 639 O O . ASP A 1 83 ? 12.450 -3.610 -32.399 1.00 53.47 83 ASP A O 1
ATOM 643 N N . ARG A 1 84 ? 10.989 -3.079 -34.022 1.00 66.12 84 ARG A N 1
ATOM 644 C CA . ARG A 1 84 ? 9.972 -2.523 -33.121 1.00 66.12 84 ARG A CA 1
ATOM 645 C C . ARG A 1 84 ? 9.415 -3.661 -32.269 1.00 66.12 84 ARG A C 1
ATOM 647 O O . ARG A 1 84 ? 8.776 -4.567 -32.800 1.00 66.12 84 ARG A O 1
ATOM 654 N N . VAL A 1 85 ? 9.601 -3.600 -30.953 1.00 71.94 85 VAL A N 1
ATOM 655 C CA . VAL A 1 85 ? 9.000 -4.570 -30.033 1.00 71.94 85 VAL A CA 1
ATOM 656 C C . VAL A 1 85 ? 7.612 -4.071 -29.658 1.00 71.94 85 VAL A C 1
ATOM 658 O O . VAL A 1 85 ? 7.471 -3.060 -28.969 1.00 71.94 85 VAL A O 1
ATOM 661 N N . TYR A 1 86 ? 6.581 -4.758 -30.145 1.00 75.94 86 TYR A N 1
ATOM 662 C CA . TYR A 1 86 ? 5.186 -4.424 -29.865 1.00 75.94 86 TYR A CA 1
ATOM 663 C C . TYR A 1 86 ? 4.756 -4.944 -28.490 1.00 75.94 86 TYR A C 1
ATOM 665 O O . TYR A 1 86 ? 5.038 -6.090 -28.129 1.00 75.94 86 TYR A O 1
ATOM 673 N N . CYS A 1 87 ? 4.004 -4.121 -27.751 1.00 76.62 87 CYS A N 1
ATOM 674 C CA . CYS A 1 87 ? 3.466 -4.464 -26.429 1.00 76.62 87 CYS A CA 1
ATOM 675 C C . CYS A 1 87 ? 2.572 -5.709 -26.475 1.00 76.62 87 CYS A C 1
ATOM 677 O O . CYS A 1 87 ? 2.560 -6.506 -25.541 1.00 76.62 87 CYS A O 1
ATOM 679 N N . SER A 1 88 ? 1.841 -5.896 -27.578 1.00 76.50 88 SER A N 1
ATOM 680 C CA . SER A 1 88 ? 0.966 -7.052 -27.793 1.00 76.50 88 SER A CA 1
ATOM 681 C C . SER A 1 88 ? 1.729 -8.376 -27.864 1.00 76.50 88 SER A C 1
ATOM 683 O O . SER A 1 88 ? 1.179 -9.403 -27.477 1.00 76.50 88 SER A O 1
ATOM 685 N N . SER A 1 89 ? 2.984 -8.357 -28.319 1.00 72.56 89 SER A N 1
ATOM 686 C CA . SER A 1 89 ? 3.799 -9.558 -28.527 1.00 72.56 89 SER A CA 1
ATOM 687 C C . SER A 1 89 ? 4.674 -9.917 -27.321 1.00 72.56 89 SER A C 1
ATOM 689 O O . SER A 1 89 ? 5.121 -11.053 -27.226 1.00 72.56 89 SER A O 1
ATOM 691 N N . HIS A 1 90 ? 4.918 -8.973 -26.402 1.00 71.62 90 HIS A N 1
ATOM 692 C CA . HIS A 1 90 ? 5.822 -9.141 -25.253 1.00 71.62 90 HIS A CA 1
ATOM 693 C C . HIS A 1 90 ? 5.221 -8.555 -23.965 1.00 71.62 90 HIS A C 1
ATOM 695 O O . HIS A 1 90 ? 5.849 -7.754 -23.281 1.00 71.62 90 HIS A O 1
ATOM 701 N N . GLN A 1 91 ? 3.980 -8.928 -23.636 1.00 71.25 91 GLN A N 1
ATOM 702 C CA . GLN A 1 91 ? 3.199 -8.293 -22.561 1.00 71.25 91 GLN A CA 1
ATOM 703 C C . GLN A 1 91 ? 3.937 -8.218 -21.215 1.00 71.25 91 GLN A C 1
ATOM 705 O O . GLN A 1 91 ? 3.962 -7.155 -20.601 1.00 71.25 91 GLN A O 1
ATOM 710 N N . SER A 1 92 ? 4.598 -9.302 -20.796 1.00 70.81 92 SER A N 1
ATOM 711 C CA . SER A 1 92 ? 5.337 -9.363 -19.527 1.00 70.81 92 SER A CA 1
ATOM 712 C C . SER A 1 92 ? 6.508 -8.379 -19.449 1.00 70.81 92 SER A C 1
ATOM 714 O O . SER A 1 92 ? 6.865 -7.937 -18.364 1.00 70.81 92 SER A O 1
ATOM 716 N N . THR A 1 93 ? 7.094 -7.998 -20.586 1.00 72.44 93 THR A N 1
ATOM 717 C CA . THR A 1 93 ? 8.180 -7.010 -20.663 1.00 72.44 93 THR A CA 1
ATOM 718 C C . THR A 1 93 ? 7.676 -5.585 -20.418 1.00 72.44 93 THR A C 1
ATOM 720 O O . THR A 1 93 ? 8.405 -4.754 -19.879 1.00 72.44 93 THR A O 1
ATOM 723 N N . PHE A 1 94 ? 6.424 -5.299 -20.787 1.00 78.31 94 PHE A N 1
ATOM 724 C CA . PHE A 1 94 ? 5.794 -3.982 -20.642 1.00 78.31 94 PHE A CA 1
ATOM 725 C C . PHE A 1 94 ? 4.946 -3.843 -19.374 1.00 78.31 94 PHE A C 1
ATOM 727 O O . PHE A 1 94 ? 4.277 -2.822 -19.195 1.00 78.31 94 PHE A O 1
ATOM 734 N N . GLU A 1 95 ? 4.971 -4.853 -18.504 1.00 83.44 95 GLU A N 1
ATOM 735 C CA . GLU A 1 95 ? 4.329 -4.858 -17.194 1.00 83.44 95 GLU A CA 1
ATOM 736 C C . GLU A 1 95 ? 5.335 -4.502 -16.102 1.00 83.44 95 GLU A C 1
ATOM 738 O O . GLU A 1 95 ? 6.373 -5.142 -15.944 1.00 83.44 95 GLU A O 1
ATOM 743 N N . PHE A 1 96 ? 5.004 -3.489 -15.306 1.00 82.44 96 PHE A N 1
ATOM 744 C CA . PHE A 1 96 ? 5.783 -3.121 -14.130 1.00 82.44 96 PHE A CA 1
ATOM 745 C C . PHE A 1 96 ? 5.291 -3.903 -12.905 1.00 82.44 96 PHE A C 1
ATOM 747 O O . PHE A 1 96 ? 4.107 -4.251 -12.803 1.00 82.44 96 PHE A O 1
ATOM 754 N N . ARG A 1 97 ? 6.186 -4.179 -11.945 1.00 78.44 97 ARG A N 1
ATOM 755 C CA . ARG A 1 97 ? 5.819 -4.881 -10.703 1.00 78.44 97 ARG A CA 1
ATOM 756 C C . ARG A 1 97 ? 4.804 -4.071 -9.908 1.00 78.44 97 ARG A C 1
ATOM 758 O O . ARG A 1 97 ? 3.643 -4.456 -9.863 1.00 78.44 97 ARG A O 1
ATOM 765 N N . ARG A 1 98 ? 5.215 -2.943 -9.338 1.00 85.25 98 ARG A N 1
ATOM 766 C CA . ARG A 1 98 ? 4.386 -1.995 -8.584 1.00 85.25 98 ARG A CA 1
ATOM 767 C C . ARG A 1 98 ? 4.980 -0.610 -8.732 1.00 85.25 98 ARG A C 1
ATOM 769 O O . ARG A 1 98 ? 6.201 -0.504 -8.762 1.00 85.25 98 ARG A O 1
ATOM 776 N N . THR A 1 99 ? 4.156 0.435 -8.802 1.00 85.12 99 THR A N 1
ATOM 777 C CA . THR A 1 99 ? 4.682 1.795 -8.994 1.00 85.12 99 THR A CA 1
ATOM 778 C C . THR A 1 99 ? 5.666 2.213 -7.917 1.00 85.12 99 THR A C 1
ATOM 780 O O . THR A 1 99 ? 6.672 2.814 -8.259 1.00 85.12 99 THR A O 1
ATOM 783 N N . ASP A 1 100 ? 5.450 1.828 -6.659 1.00 85.06 100 ASP A N 1
ATOM 784 C CA . ASP A 1 100 ? 6.355 2.161 -5.555 1.00 85.06 100 ASP A CA 1
ATOM 785 C C . ASP A 1 100 ? 7.695 1.407 -5.572 1.00 85.06 100 ASP A C 1
ATOM 787 O O . ASP A 1 100 ? 8.585 1.764 -4.813 1.00 85.06 100 ASP A O 1
ATOM 791 N N . GLU A 1 101 ? 7.862 0.428 -6.461 1.00 88.19 101 GLU A N 1
ATOM 792 C CA . GLU A 1 101 ? 9.102 -0.340 -6.648 1.00 88.19 101 GLU A CA 1
ATOM 793 C C . GLU A 1 101 ? 9.824 0.038 -7.961 1.00 88.19 101 GLU A C 1
ATOM 795 O O . GLU A 1 101 ? 10.983 -0.324 -8.156 1.00 88.19 101 GLU A O 1
ATOM 800 N N . ILE A 1 102 ? 9.184 0.802 -8.866 1.00 88.12 102 ILE A N 1
ATOM 801 C CA . ILE A 1 102 ? 9.782 1.175 -10.167 1.00 88.12 102 ILE A CA 1
ATOM 802 C C . ILE A 1 102 ? 11.045 2.021 -9.969 1.00 88.12 102 ILE A C 1
ATOM 804 O O . ILE A 1 102 ? 11.995 1.893 -10.740 1.00 88.12 102 ILE A O 1
ATOM 808 N N . ARG A 1 103 ? 11.086 2.881 -8.941 1.00 88.12 103 ARG A N 1
ATOM 809 C CA . ARG A 1 103 ? 12.278 3.690 -8.648 1.00 88.12 103 ARG A CA 1
ATOM 810 C C . ARG A 1 103 ? 13.472 2.822 -8.275 1.00 88.12 103 ARG A C 1
ATOM 812 O O . ARG A 1 103 ? 14.565 3.065 -8.783 1.00 88.12 103 ARG A O 1
ATOM 819 N N . ASP A 1 104 ? 13.250 1.807 -7.451 1.00 90.12 104 ASP A N 1
ATOM 820 C CA . ASP A 1 104 ? 14.292 0.873 -7.031 1.00 90.12 104 ASP A CA 1
ATOM 821 C C . ASP A 1 104 ? 14.776 0.034 -8.217 1.00 90.12 104 ASP A C 1
ATOM 823 O O . ASP A 1 104 ? 15.983 -0.073 -8.444 1.00 90.12 104 ASP A O 1
ATOM 827 N N . ASP A 1 105 ? 13.848 -0.466 -9.042 1.00 88.38 105 ASP A N 1
ATOM 828 C CA . ASP A 1 105 ? 14.175 -1.158 -10.293 1.00 88.38 105 ASP A CA 1
ATOM 829 C C . ASP A 1 105 ? 15.000 -0.250 -11.231 1.00 88.38 105 ASP A C 1
ATOM 831 O O . ASP A 1 105 ? 15.958 -0.707 -11.864 1.00 88.38 105 ASP A O 1
ATOM 835 N N . ALA A 1 106 ? 14.691 1.051 -11.281 1.00 87.31 106 ALA A N 1
ATOM 836 C CA . ALA A 1 106 ? 15.417 2.013 -12.100 1.00 87.31 106 ALA A CA 1
ATOM 837 C C . ALA A 1 106 ? 16.836 2.303 -11.597 1.00 87.31 106 ALA A C 1
ATOM 839 O O . ALA A 1 106 ? 17.786 2.306 -12.385 1.00 87.31 106 ALA A O 1
ATOM 840 N N . VAL A 1 107 ? 17.007 2.498 -10.287 1.00 89.00 107 VAL A N 1
ATOM 841 C CA . VAL A 1 107 ? 18.324 2.695 -9.657 1.00 89.00 107 VAL A CA 1
ATOM 842 C C . VAL A 1 107 ? 19.192 1.442 -9.809 1.00 89.00 107 VAL A C 1
ATOM 844 O O . VAL A 1 107 ? 20.380 1.539 -10.131 1.00 89.00 107 VAL A O 1
ATOM 847 N N . ALA A 1 108 ? 18.594 0.258 -9.656 1.00 89.69 108 ALA A N 1
ATOM 848 C CA . ALA A 1 108 ? 19.270 -1.024 -9.824 1.00 89.69 108 ALA A CA 1
ATOM 849 C C . ALA A 1 108 ? 19.576 -1.376 -11.293 1.00 89.69 108 ALA A C 1
ATOM 851 O O . ALA A 1 108 ? 20.300 -2.339 -11.551 1.00 89.69 108 ALA A O 1
ATOM 852 N N . ASN A 1 109 ? 19.062 -0.609 -12.263 1.00 84.25 109 ASN A N 1
ATOM 853 C CA . ASN A 1 109 ? 19.098 -0.951 -13.688 1.00 84.25 109 ASN A CA 1
ATOM 854 C C . ASN A 1 109 ? 18.552 -2.367 -13.965 1.00 84.25 109 ASN A C 1
ATOM 856 O O . ASN A 1 109 ? 19.156 -3.160 -14.703 1.00 84.25 109 ASN A O 1
ATOM 860 N N . ALA A 1 110 ? 17.449 -2.696 -13.291 1.00 84.25 110 ALA A N 1
ATOM 861 C CA . ALA A 1 110 ? 16.833 -4.010 -13.314 1.00 84.25 110 ALA A CA 1
ATOM 862 C C . ALA A 1 110 ? 16.254 -4.341 -14.696 1.00 84.25 110 ALA A C 1
ATOM 864 O O . ALA A 1 110 ? 15.732 -3.479 -15.405 1.00 84.25 110 ALA A O 1
ATOM 865 N N . ASP A 1 111 ? 16.318 -5.623 -15.056 1.00 76.44 111 ASP A N 1
ATOM 866 C CA . ASP A 1 111 ? 15.692 -6.133 -16.274 1.00 76.44 111 ASP A CA 1
ATOM 867 C C . ASP A 1 111 ? 14.170 -5.900 -16.252 1.00 76.44 111 ASP A C 1
ATOM 869 O O . ASP A 1 111 ? 13.555 -5.952 -15.183 1.00 76.44 111 ASP A O 1
ATOM 873 N N . PRO A 1 112 ? 13.525 -5.706 -17.416 1.00 73.75 112 PRO A N 1
ATOM 874 C CA . PRO A 1 112 ? 14.091 -5.772 -18.769 1.00 73.75 112 PRO A CA 1
ATOM 875 C C . PRO A 1 112 ? 14.633 -4.440 -19.324 1.00 73.75 112 PRO A C 1
ATOM 877 O O . PRO A 1 112 ? 15.142 -4.422 -20.444 1.00 73.75 112 PRO A O 1
ATOM 880 N N . TRP A 1 113 ? 14.503 -3.334 -18.589 1.00 76.88 113 TRP A N 1
ATOM 881 C CA . TRP A 1 113 ? 14.725 -1.978 -19.101 1.00 76.88 113 TRP A CA 1
ATOM 882 C C . TRP A 1 113 ? 16.141 -1.454 -18.802 1.00 76.88 113 TRP A C 1
ATOM 884 O O . TRP A 1 113 ? 16.714 -1.720 -17.750 1.00 76.88 113 TRP A O 1
ATOM 894 N N . GLU A 1 114 ? 16.700 -0.653 -19.714 1.00 79.38 114 GLU A N 1
ATOM 895 C CA . GLU A 1 114 ? 17.986 0.042 -19.510 1.00 79.38 114 GLU A CA 1
ATOM 896 C C . GLU A 1 114 ? 17.771 1.419 -18.881 1.00 79.38 114 GLU A C 1
ATOM 898 O O . GLU A 1 114 ? 17.896 2.466 -19.523 1.00 79.38 114 GLU A O 1
ATOM 903 N N . TRP A 1 115 ? 17.408 1.407 -17.604 1.00 82.00 115 TRP A N 1
ATOM 904 C CA . TRP A 1 115 ? 17.092 2.592 -16.818 1.00 82.00 115 TRP A CA 1
ATOM 905 C C . TRP A 1 115 ? 18.249 3.578 -16.678 1.00 82.00 115 TRP A C 1
ATOM 907 O O . TRP A 1 115 ? 18.015 4.781 -16.753 1.00 82.00 115 TRP A O 1
ATOM 917 N N . LYS A 1 116 ? 19.493 3.108 -16.521 1.00 82.56 116 LYS A N 1
ATOM 918 C CA . LYS A 1 116 ? 20.671 3.989 -16.425 1.00 82.56 116 LYS A CA 1
ATOM 919 C C . LYS A 1 116 ? 20.832 4.838 -17.680 1.00 82.56 116 LYS A C 1
ATOM 921 O O . LYS A 1 116 ? 20.861 6.060 -17.589 1.00 82.56 116 LYS A O 1
ATOM 926 N N . LEU A 1 117 ? 20.820 4.199 -18.849 1.00 76.94 117 LEU A N 1
ATOM 927 C CA . LEU A 1 117 ? 20.905 4.899 -20.130 1.00 76.94 117 LEU A CA 1
ATOM 928 C C . LEU A 1 117 ? 19.697 5.824 -20.357 1.00 76.94 117 LEU A C 1
ATOM 930 O O . LEU A 1 117 ? 19.835 6.914 -20.913 1.00 76.94 117 LEU A O 1
ATOM 934 N N . ALA A 1 118 ? 18.502 5.403 -19.931 1.00 79.25 118 ALA A N 1
ATOM 935 C CA . ALA A 1 118 ? 17.305 6.234 -20.016 1.00 79.25 118 ALA A CA 1
ATOM 936 C C . ALA A 1 118 ? 17.414 7.495 -19.138 1.00 79.25 118 ALA A C 1
ATOM 938 O O . ALA A 1 118 ? 17.061 8.580 -19.596 1.00 79.25 118 ALA A O 1
ATOM 939 N N . MET A 1 119 ? 17.948 7.372 -17.919 1.00 81.88 119 MET A N 1
ATOM 940 C CA . MET A 1 119 ? 18.184 8.496 -17.006 1.00 81.88 119 MET A CA 1
ATOM 941 C C . MET A 1 119 ? 19.320 9.415 -17.481 1.00 81.88 119 MET A C 1
ATOM 943 O O . MET A 1 119 ? 19.215 10.625 -17.316 1.00 81.88 119 MET A O 1
ATOM 947 N N . GLU A 1 120 ? 20.368 8.879 -18.116 1.00 81.12 120 GLU A N 1
ATOM 948 C CA . GLU A 1 120 ? 21.453 9.677 -18.716 1.00 81.12 120 GLU A CA 1
ATOM 949 C C . GLU A 1 120 ? 20.958 10.581 -19.853 1.00 81.12 120 GLU A C 1
ATOM 951 O O . GLU A 1 120 ? 21.434 11.703 -20.015 1.00 81.12 120 GLU A O 1
ATOM 956 N N . ARG A 1 121 ? 20.003 10.099 -20.656 1.00 77.50 121 ARG A N 1
ATOM 957 C CA . ARG A 1 121 ? 19.464 10.834 -21.814 1.00 77.50 121 ARG A CA 1
ATOM 958 C C . ARG A 1 121 ? 18.268 11.713 -21.469 1.00 77.50 121 ARG A C 1
ATOM 960 O O . ARG A 1 121 ? 18.043 12.731 -22.119 1.00 77.50 121 ARG A O 1
ATOM 967 N N . GLY A 1 122 ? 17.471 11.293 -20.494 1.00 79.81 122 GLY A N 1
ATOM 968 C CA . GLY A 1 122 ? 16.277 11.988 -20.039 1.00 79.81 122 GLY A CA 1
ATOM 969 C C . GLY A 1 122 ? 16.482 12.553 -18.644 1.00 79.81 122 GLY A C 1
ATOM 970 O O . GLY A 1 122 ? 16.096 11.915 -17.668 1.00 79.81 122 GLY A O 1
ATOM 971 N N . TYR A 1 123 ? 17.009 13.775 -18.548 1.00 78.38 123 TYR A N 1
ATOM 972 C CA . TYR A 1 123 ? 17.278 14.436 -17.263 1.00 78.38 123 TYR A CA 1
ATOM 973 C C . TYR A 1 123 ? 16.038 14.544 -16.353 1.00 78.38 123 TYR A C 1
ATOM 975 O O . TYR A 1 123 ? 16.160 14.520 -15.131 1.00 78.38 123 TYR A O 1
ATOM 983 N N . SER A 1 124 ? 14.833 14.606 -16.930 1.00 87.81 124 SER A N 1
ATOM 984 C CA . SER A 1 124 ? 13.562 14.666 -16.190 1.00 87.81 124 SER A CA 1
ATOM 985 C C . SER A 1 124 ? 13.007 13.298 -15.775 1.00 87.81 124 SER A C 1
ATOM 987 O O . SER A 1 124 ? 12.041 13.244 -15.020 1.00 87.81 124 SER A O 1
ATOM 989 N N . LEU A 1 125 ? 13.584 12.184 -16.243 1.00 86.06 125 LEU A N 1
ATOM 990 C CA . LEU A 1 125 ? 13.050 10.846 -15.967 1.00 86.06 125 LEU A CA 1
ATOM 991 C C . LEU A 1 125 ? 13.073 10.522 -14.472 1.00 86.06 125 LEU A C 1
ATOM 993 O O . LEU A 1 125 ? 12.110 9.962 -13.962 1.00 86.06 125 LEU A O 1
ATOM 997 N N . GLY A 1 126 ? 14.137 10.915 -13.766 1.00 86.88 126 GLY A N 1
ATOM 998 C CA . GLY A 1 126 ? 14.218 10.743 -12.315 1.00 86.88 126 GLY A CA 1
ATOM 999 C C . GLY A 1 126 ? 13.049 11.412 -11.592 1.00 86.88 126 GLY A C 1
ATOM 1000 O O . GLY A 1 126 ? 12.385 10.760 -10.796 1.00 86.88 126 GLY A O 1
ATOM 1001 N N . TYR A 1 127 ? 12.736 12.659 -11.958 1.00 89.75 127 TYR A N 1
ATOM 1002 C CA . TYR A 1 127 ? 11.606 13.401 -11.397 1.00 89.75 127 TYR A CA 1
ATOM 1003 C C . TYR A 1 127 ? 10.261 12.705 -11.652 1.00 89.75 127 TYR A C 1
ATOM 1005 O O . TYR A 1 127 ? 9.454 12.579 -10.737 1.00 89.75 127 TYR A O 1
ATOM 1013 N N . TYR A 1 128 ? 10.025 12.191 -12.864 1.00 89.44 128 TYR A N 1
ATOM 1014 C CA . TYR A 1 128 ? 8.786 11.462 -13.163 1.00 89.44 128 TYR A CA 1
ATOM 1015 C C . TYR A 1 128 ? 8.668 10.146 -12.391 1.00 89.44 128 TYR A C 1
ATOM 1017 O O . TYR A 1 128 ? 7.569 9.765 -11.993 1.00 89.44 128 TYR A O 1
ATOM 1025 N N . LEU A 1 129 ? 9.782 9.447 -12.163 1.00 89.50 129 LEU A N 1
ATOM 1026 C CA . LEU A 1 129 ? 9.794 8.250 -11.323 1.00 89.50 129 LEU A CA 1
ATOM 1027 C C . LEU A 1 129 ? 9.518 8.592 -9.853 1.00 89.50 129 LEU A C 1
ATOM 1029 O O . LEU A 1 129 ? 8.774 7.873 -9.190 1.00 89.50 129 LEU A O 1
ATOM 1033 N N . ASP A 1 130 ? 10.068 9.697 -9.353 1.00 89.25 130 ASP A N 1
ATOM 1034 C CA . ASP A 1 130 ? 9.806 10.170 -7.992 1.00 89.25 130 ASP A CA 1
ATOM 1035 C C . ASP A 1 130 ? 8.319 10.554 -7.822 1.00 89.25 130 ASP A C 1
ATOM 1037 O O . ASP A 1 130 ? 7.678 10.158 -6.849 1.00 89.25 130 ASP A O 1
ATOM 1041 N N . ASP A 1 131 ? 7.713 11.217 -8.810 1.00 89.50 131 ASP A N 1
ATOM 1042 C CA . ASP A 1 131 ? 6.279 11.546 -8.795 1.00 89.50 131 ASP A CA 1
ATOM 1043 C C . ASP A 1 131 ? 5.383 10.290 -8.867 1.00 89.50 131 ASP A C 1
ATOM 1045 O O . ASP A 1 131 ? 4.423 10.145 -8.108 1.00 89.50 131 ASP A O 1
ATOM 1049 N N . LEU A 1 132 ? 5.745 9.308 -9.701 1.00 87.69 132 LEU A N 1
ATOM 1050 C CA . LEU A 1 132 ? 5.040 8.020 -9.797 1.00 87.69 132 LEU A CA 1
ATOM 1051 C C . LEU A 1 132 ? 5.121 7.176 -8.516 1.00 87.69 132 LEU A C 1
ATOM 1053 O O . LEU A 1 132 ? 4.245 6.345 -8.266 1.00 87.69 132 LEU A O 1
ATOM 1057 N N . THR A 1 133 ? 6.176 7.348 -7.721 1.00 87.94 133 THR A N 1
ATOM 1058 C CA . THR A 1 133 ? 6.407 6.576 -6.486 1.00 87.94 133 THR A CA 1
ATOM 1059 C C . THR A 1 133 ? 5.944 7.310 -5.233 1.00 87.94 133 THR A C 1
ATOM 1061 O O . THR A 1 133 ? 5.852 6.713 -4.155 1.00 87.94 133 THR A O 1
ATOM 1064 N N . THR A 1 134 ? 5.572 8.583 -5.371 1.00 88.19 134 THR A N 1
ATOM 1065 C CA . THR A 1 134 ? 5.068 9.410 -4.281 1.00 88.19 134 THR A CA 1
ATOM 1066 C C . THR A 1 134 ? 3.745 8.848 -3.761 1.00 88.19 134 THR A C 1
ATOM 1068 O O . THR A 1 134 ? 2.700 8.916 -4.407 1.00 88.19 134 THR A O 1
ATOM 1071 N N . ALA A 1 135 ? 3.786 8.288 -2.549 1.00 77.81 135 ALA A N 1
ATOM 1072 C CA . ALA A 1 135 ? 2.646 7.604 -1.942 1.00 77.81 135 ALA A CA 1
ATOM 1073 C C . ALA A 1 135 ? 1.403 8.499 -1.834 1.00 77.81 135 ALA A C 1
ATOM 1075 O O . ALA A 1 135 ? 0.299 8.010 -2.062 1.00 77.81 135 ALA A O 1
ATOM 1076 N N . SER A 1 136 ? 1.585 9.797 -1.555 1.00 81.62 136 SER A N 1
ATOM 1077 C CA . SER A 1 136 ? 0.490 10.764 -1.407 1.00 81.62 136 SER A CA 1
ATOM 1078 C C . SER A 1 136 ? -0.334 10.979 -2.670 1.00 81.62 136 SER A C 1
ATOM 1080 O O . SER A 1 136 ? -1.492 11.376 -2.568 1.00 81.62 136 SER A O 1
ATOM 1082 N N . ASN A 1 137 ? 0.212 10.656 -3.843 1.00 84.50 137 ASN A N 1
ATOM 1083 C CA . ASN A 1 137 ? -0.502 10.779 -5.112 1.00 84.50 137 ASN A CA 1
ATOM 1084 C C . ASN A 1 137 ? -1.604 9.715 -5.272 1.00 84.50 137 ASN A C 1
ATOM 1086 O O . ASN A 1 137 ? -2.500 9.873 -6.099 1.00 84.50 137 ASN A O 1
ATOM 1090 N N . TYR A 1 138 ? -1.574 8.650 -4.462 1.00 86.81 138 TYR A N 1
ATOM 1091 C CA . TYR A 1 138 ? -2.487 7.507 -4.561 1.00 86.81 138 TYR A CA 1
ATOM 1092 C C . TYR A 1 138 ? -3.160 7.170 -3.223 1.00 86.81 138 TYR A C 1
ATOM 1094 O O . TYR A 1 138 ? -3.410 6.007 -2.900 1.00 86.81 138 TYR A O 1
ATOM 1102 N N . GLU A 1 139 ? -3.457 8.184 -2.416 1.00 90.62 139 GLU A N 1
ATOM 1103 C CA . GLU A 1 139 ? -4.134 8.012 -1.132 1.00 90.62 139 GLU A CA 1
ATOM 1104 C C . GLU A 1 139 ? -5.641 8.211 -1.254 1.00 90.62 139 GLU A C 1
ATOM 1106 O O . GLU A 1 139 ? -6.122 9.201 -1.803 1.00 90.62 139 GLU A O 1
ATOM 1111 N N . VAL A 1 140 ? -6.399 7.282 -0.676 1.00 91.81 140 VAL A N 1
ATOM 1112 C CA . VAL A 1 140 ? -7.855 7.374 -0.580 1.00 91.81 140 VAL A CA 1
ATOM 1113 C C . VAL A 1 140 ? -8.265 7.332 0.883 1.00 91.81 140 VAL A C 1
ATOM 1115 O O . VAL A 1 140 ? -7.778 6.517 1.667 1.00 91.81 140 VAL A O 1
ATOM 1118 N N . TYR A 1 141 ? -9.189 8.211 1.256 1.00 92.50 141 TYR A N 1
ATOM 1119 C CA . TYR A 1 141 ? -9.733 8.274 2.606 1.00 92.50 141 TYR A CA 1
ATOM 1120 C C . TYR A 1 141 ? -11.075 7.552 2.657 1.00 92.50 141 TYR A C 1
ATOM 1122 O O . TYR A 1 141 ? -12.035 7.944 1.995 1.00 92.50 141 TYR A O 1
ATOM 1130 N N . VAL A 1 142 ? -11.149 6.503 3.472 1.00 93.69 142 VAL A N 1
ATOM 1131 C CA . VAL A 1 142 ? -12.368 5.730 3.701 1.00 93.69 142 VAL A CA 1
ATOM 1132 C C . VAL A 1 142 ? -12.938 6.119 5.053 1.00 93.69 142 VAL A C 1
ATOM 1134 O O . VAL A 1 142 ? -12.353 5.841 6.100 1.00 93.69 142 VAL A O 1
ATOM 1137 N N . LYS A 1 143 ? -14.098 6.770 5.031 1.00 94.38 143 LYS A N 1
ATOM 1138 C CA . LYS A 1 143 ? -14.854 7.071 6.246 1.00 94.38 143 LYS A CA 1
ATOM 1139 C C . LYS A 1 143 ? -15.727 5.882 6.605 1.00 94.38 143 LYS A C 1
ATOM 1141 O O . LYS A 1 143 ? -16.367 5.291 5.737 1.00 94.38 143 LYS A O 1
ATOM 1146 N N . GLY A 1 144 ? -15.768 5.558 7.885 1.00 92.00 144 GLY A N 1
ATOM 1147 C CA . GLY A 1 144 ? -16.593 4.484 8.399 1.00 92.00 144 GLY A CA 1
ATOM 1148 C C . GLY A 1 144 ? -17.012 4.730 9.835 1.00 92.00 144 GLY A C 1
ATOM 1149 O O . GLY A 1 144 ? -16.687 5.744 10.455 1.00 92.00 144 GLY A O 1
ATOM 1150 N N . LYS A 1 145 ? -17.774 3.778 10.351 1.00 92.19 145 LYS A N 1
ATOM 1151 C CA . LYS A 1 145 ? -18.238 3.763 11.727 1.00 92.19 145 LYS A CA 1
ATOM 1152 C C . LYS A 1 145 ? -18.052 2.353 12.252 1.00 92.19 145 LYS A C 1
ATOM 1154 O O . LYS A 1 145 ? -18.522 1.401 11.634 1.00 92.19 145 LYS A O 1
ATOM 1159 N N . TRP A 1 146 ? -17.341 2.232 13.359 1.00 88.12 146 TRP A N 1
ATOM 1160 C CA . TRP A 1 146 ? -17.259 0.993 14.108 1.00 88.12 146 TRP A CA 1
ATOM 1161 C C . TRP A 1 146 ? -18.385 0.972 15.139 1.00 88.12 146 TRP A C 1
ATOM 1163 O O . TRP A 1 146 ? -18.590 1.960 15.846 1.00 88.12 146 TRP A O 1
ATOM 1173 N N . GLU A 1 147 ? -19.109 -0.138 15.225 1.00 88.88 147 GLU A N 1
ATOM 1174 C CA . GLU A 1 147 ? -20.144 -0.370 16.230 1.00 88.88 147 GLU A CA 1
ATOM 1175 C C . GLU A 1 147 ? -19.907 -1.736 16.871 1.00 88.88 147 GLU A C 1
ATOM 1177 O O . GLU A 1 147 ? -19.752 -2.736 16.171 1.00 88.88 147 GLU A O 1
ATOM 1182 N N . GLY A 1 148 ? -19.881 -1.786 18.201 1.00 84.75 148 GLY A N 1
ATOM 1183 C CA . GLY A 1 148 ? -19.660 -3.034 18.921 1.00 84.75 148 GLY A CA 1
ATOM 1184 C C . GLY A 1 148 ? -19.911 -2.919 20.418 1.00 84.75 148 GLY A C 1
ATOM 1185 O O . GLY A 1 148 ? -20.122 -1.832 20.958 1.00 84.75 148 GLY A O 1
ATOM 1186 N N . ILE A 1 149 ? -19.905 -4.064 21.098 1.00 84.25 149 ILE A N 1
ATOM 1187 C CA . ILE A 1 149 ? -19.949 -4.131 22.561 1.00 84.25 149 ILE A CA 1
ATOM 1188 C C . ILE A 1 149 ? -18.501 -4.118 23.053 1.00 84.25 149 ILE A C 1
ATOM 1190 O O . ILE A 1 149 ? -17.747 -5.040 22.760 1.00 84.25 149 ILE A O 1
ATOM 1194 N N . THR A 1 150 ? -18.098 -3.064 23.761 1.00 79.81 150 THR A N 1
ATOM 1195 C CA . THR A 1 150 ? -16.715 -2.878 24.256 1.00 79.81 150 THR A CA 1
ATOM 1196 C C . THR A 1 150 ? -16.532 -3.311 25.699 1.00 79.81 150 THR A C 1
ATOM 1198 O O . THR A 1 150 ? -15.402 -3.441 26.162 1.00 79.81 150 THR A O 1
ATOM 1201 N N . GLY A 1 151 ? -17.629 -3.534 26.417 1.00 74.50 151 GLY A N 1
ATOM 1202 C CA . GLY A 1 151 ? -17.587 -3.908 27.817 1.00 74.50 151 GLY A CA 1
ATOM 1203 C C . GLY A 1 151 ? -18.858 -4.610 28.255 1.00 74.50 151 GLY A C 1
ATOM 1204 O O . GLY A 1 151 ? -19.935 -4.405 27.694 1.00 74.50 151 GLY A O 1
ATOM 1205 N N . LYS A 1 152 ? -18.708 -5.434 29.286 1.00 79.81 152 LYS A N 1
ATOM 1206 C CA . LYS A 1 152 ? -19.801 -6.003 30.067 1.00 79.81 152 LYS A CA 1
ATOM 1207 C C . LYS A 1 152 ? -19.552 -5.631 31.519 1.00 79.81 152 LYS A C 1
ATOM 1209 O O . LYS A 1 152 ? -18.434 -5.802 31.999 1.00 79.81 152 LYS A O 1
ATOM 1214 N N . TYR A 1 153 ? -20.566 -5.137 32.215 1.00 77.88 153 TYR A N 1
ATOM 1215 C CA . TYR A 1 153 ? -20.468 -4.883 33.651 1.00 77.88 153 TYR A CA 1
ATOM 1216 C C . TYR A 1 153 ? -21.582 -5.615 34.388 1.00 77.88 153 TYR A C 1
ATOM 1218 O O . TYR A 1 153 ? -22.712 -5.693 33.906 1.00 77.88 153 TYR A O 1
ATOM 1226 N N . ALA A 1 154 ? -21.241 -6.185 35.544 1.00 81.31 154 ALA A N 1
ATOM 1227 C CA . ALA A 1 154 ? -22.187 -6.879 36.404 1.00 81.31 154 ALA A CA 1
ATOM 1228 C C . ALA A 1 154 ? -22.383 -6.092 37.699 1.00 81.31 154 ALA A C 1
ATOM 1230 O O . ALA A 1 154 ? -21.413 -5.670 38.327 1.00 81.31 154 ALA A O 1
ATOM 1231 N N . VAL A 1 155 ? -23.635 -5.924 38.106 1.00 81.00 155 VAL A N 1
ATOM 1232 C CA . VAL A 1 155 ? -24.016 -5.316 39.380 1.00 81.00 155 VAL A CA 1
ATOM 1233 C C . VAL A 1 155 ? -24.716 -6.378 40.2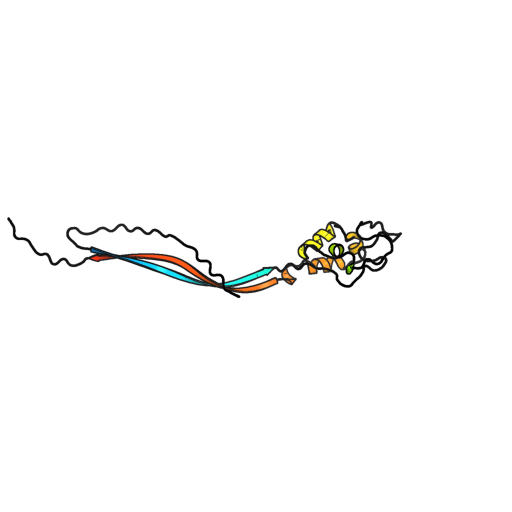12 1.00 81.00 155 VAL A C 1
ATOM 1235 O O . VAL A 1 155 ? -25.730 -6.930 39.785 1.00 81.00 155 VAL A O 1
ATOM 1238 N N . THR A 1 156 ? -24.180 -6.651 41.399 1.00 81.75 156 THR A N 1
ATOM 1239 C CA . THR A 1 156 ? -24.791 -7.570 42.364 1.00 81.75 156 THR A CA 1
ATOM 1240 C C . THR A 1 156 ? -25.413 -6.763 43.494 1.00 81.75 156 THR A C 1
ATOM 1242 O O . THR A 1 156 ? -24.719 -6.004 44.168 1.00 81.75 156 THR A O 1
ATOM 1245 N N . THR A 1 157 ? -26.714 -6.930 43.718 1.00 77.81 157 THR A N 1
ATOM 1246 C CA . THR A 1 157 ? -27.442 -6.306 44.826 1.00 77.81 157 THR A CA 1
ATOM 1247 C C . THR A 1 157 ? -27.974 -7.366 45.781 1.00 77.81 157 THR A C 1
ATOM 1249 O O . THR A 1 157 ? -28.365 -8.461 45.374 1.00 77.81 157 THR A O 1
ATOM 1252 N N . VAL A 1 158 ? -27.981 -7.038 47.074 1.00 76.88 158 VAL A N 1
ATOM 1253 C CA . VAL A 1 158 ? -28.553 -7.883 48.127 1.00 76.88 158 VAL A CA 1
ATOM 1254 C C . VAL A 1 158 ? -29.666 -7.109 48.803 1.00 76.88 158 VAL A C 1
ATOM 1256 O O . VAL A 1 158 ? -29.441 -6.014 49.315 1.00 76.88 158 VAL A O 1
ATOM 1259 N N . THR A 1 159 ? -30.864 -7.680 48.820 1.00 76.62 159 THR A N 1
ATOM 1260 C CA . THR A 1 159 ? -32.010 -7.097 49.516 1.00 76.62 159 THR A CA 1
ATOM 1261 C C . THR A 1 159 ? -32.451 -8.040 50.632 1.00 76.62 159 THR A C 1
ATOM 1263 O O . THR A 1 159 ? -32.804 -9.189 50.346 1.00 76.62 159 THR A O 1
ATOM 1266 N N . PRO A 1 160 ? -32.446 -7.602 51.903 1.00 67.00 160 PRO A N 1
ATOM 1267 C CA . PRO A 1 160 ? -33.010 -8.400 52.981 1.00 67.00 160 PRO A CA 1
ATOM 1268 C C . PRO A 1 160 ? -34.528 -8.510 52.792 1.00 67.00 160 PRO A C 1
ATOM 1270 O O . PRO A 1 160 ? -35.211 -7.504 52.599 1.00 67.00 160 PRO A O 1
ATOM 1273 N N . LYS A 1 161 ? -35.076 -9.726 52.866 1.00 64.50 161 LYS A N 1
ATOM 1274 C CA . LYS A 1 161 ? -36.521 -9.927 53.012 1.00 64.50 161 LYS A CA 1
ATOM 1275 C C . LYS A 1 161 ? -36.860 -9.861 54.498 1.00 64.50 161 LYS A C 1
ATOM 1277 O O . LYS A 1 161 ? -36.246 -10.563 55.299 1.00 64.50 161 LYS A O 1
ATOM 1282 N N . ASN A 1 162 ? -37.847 -9.045 54.866 1.00 54.31 162 ASN A N 1
ATOM 1283 C CA . ASN A 1 162 ? -38.422 -9.090 56.210 1.00 54.31 162 ASN A CA 1
ATOM 1284 C C . ASN A 1 162 ? -39.041 -10.477 56.426 1.00 54.31 162 ASN A C 1
ATOM 1286 O O . ASN A 1 162 ? -40.018 -10.837 55.771 1.00 54.31 162 ASN A O 1
ATOM 1290 N N . THR A 1 163 ? -38.456 -11.268 57.318 1.00 49.75 163 THR A N 1
ATOM 1291 C CA . THR A 1 163 ? -39.038 -12.520 57.793 1.00 49.75 163 THR A CA 1
ATOM 1292 C C . THR A 1 163 ? -40.177 -12.174 58.751 1.00 49.75 163 THR A C 1
ATOM 1294 O O . THR A 1 163 ? -39.940 -11.569 59.793 1.00 49.75 163 THR A O 1
ATOM 1297 N N . MET A 1 164 ? -41.421 -12.547 58.425 1.00 46.41 164 MET A N 1
ATOM 1298 C CA . MET A 1 164 ? -42.423 -12.737 59.476 1.00 46.41 164 MET A CA 1
ATOM 1299 C C . MET A 1 164 ? -41.945 -13.913 60.326 1.00 46.41 164 MET A C 1
ATOM 1301 O O . MET A 1 164 ? -41.965 -15.059 59.885 1.00 46.41 164 MET A O 1
ATOM 1305 N N . THR A 1 165 ? -41.442 -13.614 61.517 1.00 43.72 165 THR A N 1
ATOM 1306 C CA . THR A 1 165 ? -41.029 -14.606 62.505 1.00 43.72 165 THR A CA 1
ATOM 1307 C C . THR A 1 165 ? -42.277 -15.310 63.036 1.00 43.72 165 THR A C 1
ATOM 1309 O O . THR A 1 165 ? -42.989 -14.755 63.868 1.00 43.72 165 THR A O 1
ATOM 1312 N N . THR A 1 166 ? -42.574 -16.524 62.575 1.00 44.72 166 THR A N 1
ATOM 1313 C CA . THR A 1 166 ? -43.493 -17.403 63.310 1.00 44.72 166 THR A CA 1
ATOM 1314 C C . THR A 1 166 ? -42.693 -18.019 64.456 1.00 44.72 166 THR A C 1
ATOM 1316 O O . THR A 1 166 ? -41.862 -18.898 64.240 1.00 44.72 166 THR A O 1
ATOM 1319 N N . LEU A 1 167 ? -42.870 -17.489 65.668 1.00 37.59 167 LEU A N 1
ATOM 1320 C CA . LEU A 1 167 ? -42.319 -18.073 66.890 1.00 37.59 167 LEU A CA 1
ATOM 1321 C C . LEU A 1 167 ? -42.985 -19.437 67.116 1.00 37.59 167 LEU A C 1
ATOM 1323 O O . LEU A 1 167 ? -44.203 -19.503 67.277 1.00 37.59 167 LEU A O 1
ATOM 1327 N N . LEU A 1 168 ? -42.202 -20.517 67.126 1.00 42.00 168 LEU A N 1
ATOM 1328 C CA . LEU A 1 168 ? -42.659 -21.793 67.677 1.00 42.00 168 LEU A CA 1
ATOM 1329 C C . LEU A 1 168 ? -42.583 -21.711 69.213 1.00 42.00 168 LEU A C 1
ATOM 1331 O O . LEU A 1 168 ? -41.594 -21.182 69.728 1.00 42.00 168 LEU A O 1
ATOM 1335 N N . PRO A 1 169 ? -43.612 -22.175 69.947 1.00 38.38 169 PRO A N 1
ATOM 1336 C CA . PRO A 1 169 ? -43.628 -22.104 71.403 1.00 38.38 169 PRO A CA 1
ATOM 1337 C C . PRO A 1 169 ? -42.564 -23.028 72.024 1.00 38.38 169 PRO A C 1
ATOM 1339 O O . PRO A 1 169 ? -42.220 -24.050 71.426 1.00 38.38 169 PRO A O 1
ATOM 1342 N N . PRO A 1 170 ? -42.040 -22.672 73.211 1.00 42.91 170 PRO A N 1
ATOM 1343 C CA . PRO A 1 170 ? -40.993 -23.435 73.880 1.00 42.91 170 PRO A CA 1
ATOM 1344 C C . PRO A 1 170 ? -41.529 -24.773 74.404 1.00 42.91 170 PRO A C 1
ATOM 1346 O O . PRO A 1 170 ? -42.627 -24.828 74.958 1.00 42.91 170 PRO A O 1
ATOM 1349 N N . SER A 1 171 ? -40.732 -25.828 74.227 1.00 45.91 171 SER A N 1
ATOM 1350 C CA . SER A 1 171 ? -40.864 -27.126 74.903 1.00 45.91 171 SER A CA 1
ATOM 1351 C C . SER A 1 171 ? -40.080 -27.143 76.206 1.00 45.91 171 SER A C 1
ATOM 1353 O O . SER A 1 171 ? -38.908 -26.701 76.144 1.00 45.91 171 SER A O 1
#

Radius of gyration: 36.97 Å; chains: 1; bounding box: 71×42×110 Å